Protein AF-A0A7J7JAH3-F1 (afdb_monomer_lite)

Organism: Bugula neritina (NCBI:txid10212)

Radius of gyration: 23.01 Å; chains: 1; bounding box: 59×44×60 Å

InterPro domains:
  IPR000519 P-type trefoil domain [cd00111] (57-84)
  IPR044913 P-type trefoil domain superfamily [G3DSA:4.10.110.10] (52-94)
  IPR044913 P-type trefoil domain superfamily [SSF57492] (55-94)

Sequence (157 aa):
MSVTIDTVYILGVTKPISRVTLGSAEVAFQQMENLLLVKNVNQVITDPSSLHWEVREEGLRVDCLIDHVIKTEEACRQRKCVWDKTAVDDGDKCSLTASTDTGYVITSEVVSGDITVLSLSWMGDKKSLFSKVEDIIENITLEIKEVDETTLRVTVR

Foldseek 3Di:
DWDWDFKDKDFQQQAAWQFKDKANHTFDWDDDHRIIMTGRRRDTPVDDIDMDIDGDDPDPFAQLPPVDPADDPVLLVQLVWDAGPPDPDSSRRTGHDPPPQWDWDFPDWDDDVQKIKTKIATRDDLSRRDPDSVPDDGIKIWIWGDPDPVDIDIDID

Secondary structure (DSSP, 8-state):
---EE--EEEE---SPEEEEEETTEE--EEEETTEEEE----EETTS---EEEEEPP---PEES-TT-SS--HHHHHHTTPEE-TT-SSGGGGEEE-TT-S-EEEEEEEEEETTEEEEEEEEES-TTSS-S-GGG--SEEEEEEEEEETTEEEEEE-

Structure (mmCIF, N/CA/C/O backbone):
data_AF-A0A7J7JAH3-F1
#
_entry.id   AF-A0A7J7JAH3-F1
#
loop_
_atom_site.group_PDB
_atom_site.id
_atom_site.type_symbol
_atom_site.label_atom_id
_atom_site.label_alt_id
_atom_site.label_comp_id
_atom_site.label_asym_id
_atom_site.label_entity_id
_atom_site.label_seq_id
_atom_site.pdbx_PDB_ins_code
_atom_site.Cartn_x
_atom_site.Cartn_y
_atom_site.Cartn_z
_atom_site.occupancy
_atom_site.B_iso_or_equiv
_atom_site.auth_seq_id
_atom_site.auth_comp_id
_atom_site.auth_asym_id
_atom_site.auth_atom_id
_atom_site.pdbx_PDB_model_num
ATOM 1 N N . MET A 1 1 ? 40.507 -16.598 -28.095 1.00 57.28 1 MET A N 1
ATOM 2 C CA . MET A 1 1 ? 39.082 -16.810 -28.412 1.00 57.28 1 MET A CA 1
ATOM 3 C C . MET A 1 1 ? 38.350 -16.784 -27.085 1.00 57.28 1 MET A C 1
ATOM 5 O O . MET A 1 1 ? 38.619 -17.645 -26.260 1.00 57.28 1 MET A O 1
ATOM 9 N N . SER A 1 2 ? 37.578 -15.736 -26.814 1.00 67.81 2 SER A N 1
ATOM 10 C CA . SER A 1 2 ? 36.765 -15.626 -25.600 1.00 67.81 2 SER A CA 1
ATOM 11 C C . SER A 1 2 ? 35.359 -16.129 -25.908 1.00 67.81 2 SER A C 1
ATOM 13 O O . SER A 1 2 ? 34.846 -15.910 -27.004 1.00 67.81 2 SER A O 1
ATOM 15 N N . VAL A 1 3 ? 34.757 -16.838 -24.957 1.00 72.38 3 VAL A N 1
ATOM 16 C CA . VAL A 1 3 ? 33.354 -17.252 -25.027 1.00 72.38 3 VAL A CA 1
ATOM 17 C C . VAL A 1 3 ? 32.570 -16.328 -24.107 1.00 72.38 3 VAL A C 1
ATOM 19 O O . VAL A 1 3 ? 32.974 -16.116 -22.961 1.00 72.38 3 VAL A O 1
ATOM 22 N N . THR A 1 4 ? 31.480 -15.767 -24.618 1.00 80.19 4 THR A N 1
ATOM 23 C CA . THR A 1 4 ? 30.572 -14.902 -23.867 1.00 80.19 4 THR A CA 1
ATOM 24 C C . THR A 1 4 ? 29.235 -15.597 -23.654 1.00 80.19 4 THR A C 1
ATOM 26 O O . THR A 1 4 ? 28.714 -16.270 -24.543 1.00 80.19 4 THR A O 1
ATOM 29 N N . ILE A 1 5 ? 28.683 -15.435 -22.457 1.00 78.56 5 ILE A N 1
ATOM 30 C CA . ILE A 1 5 ? 27.321 -15.834 -22.120 1.00 78.56 5 ILE A CA 1
ATOM 31 C C . ILE A 1 5 ? 26.440 -14.606 -22.312 1.00 78.56 5 ILE A C 1
ATOM 33 O O . ILE A 1 5 ? 26.615 -13.597 -21.631 1.00 78.56 5 ILE A O 1
ATOM 37 N N . ASP A 1 6 ? 25.497 -14.696 -23.244 1.00 83.69 6 ASP A N 1
ATOM 38 C CA . ASP A 1 6 ? 24.545 -13.619 -23.519 1.00 83.69 6 ASP A CA 1
ATOM 39 C C . ASP A 1 6 ? 23.205 -13.823 -22.796 1.00 83.69 6 ASP A C 1
ATOM 41 O O . ASP A 1 6 ? 22.650 -12.890 -22.217 1.00 83.69 6 ASP A O 1
ATOM 45 N N . THR A 1 7 ? 22.706 -15.061 -22.781 1.00 85.00 7 THR A N 1
ATOM 46 C CA . THR A 1 7 ? 21.409 -15.406 -22.193 1.00 85.00 7 THR A CA 1
ATOM 47 C C . THR A 1 7 ? 21.546 -16.571 -21.217 1.00 85.00 7 THR A C 1
ATOM 49 O O . THR A 1 7 ? 22.207 -17.567 -21.519 1.00 85.00 7 THR A O 1
ATOM 52 N N . VAL A 1 8 ? 20.883 -16.467 -20.063 1.00 87.56 8 VAL A N 1
ATOM 53 C CA . VAL A 1 8 ? 20.818 -17.512 -19.031 1.00 87.56 8 VAL A CA 1
ATOM 54 C C . VAL A 1 8 ? 19.361 -17.916 -18.804 1.00 87.56 8 VAL A C 1
ATOM 56 O O . VAL A 1 8 ? 18.494 -17.062 -18.623 1.00 87.56 8 VAL A O 1
ATOM 59 N N . TYR A 1 9 ? 19.104 -19.226 -18.799 1.00 89.81 9 TYR A N 1
ATOM 60 C CA . TYR A 1 9 ? 17.795 -19.818 -18.522 1.00 89.81 9 TYR A CA 1
ATOM 61 C C . TYR A 1 9 ? 17.840 -20.518 -17.165 1.00 89.81 9 TYR A C 1
ATOM 63 O O . TYR A 1 9 ? 18.651 -21.424 -16.967 1.00 89.81 9 TYR A O 1
ATOM 71 N N . ILE A 1 10 ? 16.968 -20.116 -16.243 1.00 88.88 10 ILE A N 1
ATOM 72 C CA . ILE A 1 10 ? 16.880 -20.689 -14.898 1.00 88.88 10 ILE A CA 1
ATOM 73 C C . ILE A 1 10 ? 15.513 -21.338 -14.734 1.00 88.88 10 ILE A C 1
ATOM 75 O O . ILE A 1 10 ? 14.481 -20.671 -14.791 1.00 88.88 10 ILE A O 1
ATOM 79 N N . LEU A 1 11 ? 15.514 -22.654 -14.541 1.00 90.00 11 LEU A N 1
ATOM 80 C CA . LEU A 1 11 ? 14.308 -23.460 -14.383 1.00 90.00 11 LEU A CA 1
ATOM 81 C C . LEU A 1 11 ? 13.950 -23.623 -12.902 1.00 90.00 11 LEU A C 1
ATOM 83 O O . LEU A 1 11 ? 14.831 -23.690 -12.047 1.00 90.00 11 LEU A O 1
ATOM 87 N N . GLY A 1 12 ? 12.655 -23.745 -12.612 1.00 83.25 12 GLY A N 1
ATOM 88 C CA . GLY A 1 12 ? 12.139 -23.993 -11.262 1.00 83.25 12 GLY A CA 1
ATOM 89 C C . GLY A 1 12 ? 11.948 -22.735 -10.412 1.00 83.25 12 GLY A C 1
ATOM 90 O O . GLY A 1 12 ? 11.742 -22.845 -9.205 1.00 83.25 12 GLY A O 1
ATOM 91 N N . VAL A 1 13 ? 11.993 -21.544 -11.016 1.00 85.50 13 VAL A N 1
ATOM 92 C CA . VAL A 1 13 ? 11.723 -20.279 -10.321 1.00 85.50 13 VAL A CA 1
ATOM 93 C C . VAL A 1 13 ? 10.212 -20.091 -10.215 1.00 85.50 13 VAL A C 1
ATOM 95 O O . VAL A 1 13 ? 9.575 -19.594 -11.137 1.00 85.50 13 VAL A O 1
ATOM 98 N N . THR A 1 14 ? 9.628 -20.543 -9.105 1.00 80.44 14 THR A N 1
ATOM 99 C CA . THR A 1 14 ? 8.167 -20.566 -8.907 1.00 80.44 14 THR A CA 1
ATOM 100 C C . THR A 1 14 ? 7.597 -19.303 -8.276 1.00 80.44 14 THR A C 1
ATOM 102 O O . THR A 1 14 ? 6.405 -19.048 -8.410 1.00 80.44 14 THR A O 1
ATOM 105 N N . LYS A 1 15 ? 8.421 -18.518 -7.577 1.00 82.06 15 LYS A N 1
ATOM 106 C CA . LYS A 1 15 ? 7.993 -17.257 -6.967 1.00 82.06 15 LYS A CA 1
ATOM 107 C C . LYS A 1 15 ? 8.223 -16.092 -7.933 1.00 82.06 15 LYS A C 1
ATOM 109 O O . LYS A 1 15 ? 9.210 -16.134 -8.675 1.00 82.06 15 LYS A O 1
ATOM 114 N N . PRO A 1 16 ? 7.363 -15.062 -7.934 1.00 79.88 16 PRO A N 1
ATOM 115 C CA . PRO A 1 16 ? 7.567 -13.892 -8.779 1.00 79.88 16 PRO A CA 1
ATOM 116 C C . PRO A 1 16 ? 8.894 -13.206 -8.428 1.00 79.88 16 PRO A C 1
ATOM 118 O O . PRO A 1 16 ? 9.234 -13.082 -7.256 1.00 79.88 16 PRO A O 1
ATOM 121 N N . ILE A 1 17 ? 9.658 -12.780 -9.431 1.00 83.44 17 ILE A N 1
ATOM 122 C CA . ILE A 1 17 ? 10.958 -12.115 -9.272 1.00 83.44 17 ILE A CA 1
ATOM 123 C C . ILE A 1 17 ? 10.793 -10.613 -9.494 1.00 83.44 17 ILE A C 1
ATOM 125 O O . ILE A 1 17 ? 10.215 -10.182 -10.493 1.00 83.44 17 ILE A O 1
ATOM 129 N N . SER A 1 18 ? 11.300 -9.809 -8.562 1.00 81.38 18 SER A N 1
ATOM 130 C CA . SER A 1 18 ? 11.281 -8.344 -8.655 1.00 81.38 18 SER A CA 1
ATOM 131 C C . SER A 1 18 ? 12.536 -7.791 -9.324 1.00 81.38 18 SER A C 1
ATOM 133 O O . SER A 1 18 ? 12.466 -6.762 -9.993 1.00 81.38 18 SER A O 1
ATOM 135 N N . ARG A 1 19 ? 13.681 -8.465 -9.159 1.00 83.50 19 ARG A N 1
ATOM 136 C CA . ARG A 1 19 ? 14.987 -7.951 -9.580 1.00 83.50 19 ARG A CA 1
ATOM 137 C C . ARG A 1 19 ? 15.981 -9.071 -9.860 1.00 83.50 19 ARG A C 1
ATOM 139 O O . ARG A 1 19 ? 15.970 -10.086 -9.167 1.00 83.50 19 ARG A O 1
ATOM 146 N N . VAL A 1 20 ? 16.876 -8.858 -10.826 1.00 86.06 20 VAL A N 1
ATOM 147 C CA . VAL A 1 20 ? 18.015 -9.743 -11.110 1.00 86.06 20 VAL A CA 1
ATOM 148 C C . VAL A 1 20 ? 19.286 -8.909 -11.256 1.00 86.06 20 VAL A C 1
ATOM 150 O O . VAL A 1 20 ? 19.297 -7.913 -11.980 1.00 86.06 20 VAL A O 1
ATOM 153 N N . THR A 1 21 ? 20.363 -9.316 -10.592 1.00 86.25 21 THR A N 1
ATOM 154 C CA . THR A 1 21 ? 21.672 -8.663 -10.657 1.00 86.25 21 THR A CA 1
ATOM 155 C C . THR A 1 21 ? 22.777 -9.645 -11.028 1.00 86.25 21 THR A C 1
ATOM 157 O O . THR A 1 21 ? 22.763 -10.811 -10.635 1.00 86.25 21 THR A O 1
ATOM 160 N N . LEU A 1 22 ? 23.753 -9.160 -11.790 1.00 84.25 22 LEU A N 1
ATOM 161 C CA . LEU A 1 22 ? 25.002 -9.843 -12.103 1.00 84.25 22 LEU A CA 1
ATOM 162 C C . LEU A 1 22 ? 26.145 -9.057 -11.455 1.00 84.25 22 LEU A C 1
ATOM 164 O O . LEU A 1 22 ? 26.441 -7.927 -11.852 1.00 84.25 22 LEU A O 1
ATOM 168 N N . GLY A 1 23 ? 26.755 -9.621 -10.412 1.00 81.25 23 GLY A N 1
ATOM 169 C CA . GLY A 1 23 ? 27.651 -8.858 -9.544 1.00 81.25 23 GLY A CA 1
ATOM 170 C C . GLY A 1 23 ? 26.905 -7.690 -8.888 1.00 81.25 23 GLY A C 1
ATOM 171 O O . GLY A 1 23 ? 26.014 -7.904 -8.070 1.00 81.25 23 GLY A O 1
ATOM 172 N N . SER A 1 24 ? 27.255 -6.454 -9.252 1.00 76.38 24 SER A N 1
ATOM 173 C CA . SER A 1 24 ? 26.597 -5.229 -8.768 1.00 76.38 24 SER A CA 1
ATOM 174 C C . SER A 1 24 ? 25.658 -4.567 -9.785 1.00 76.38 24 SER A C 1
ATOM 176 O O . SER A 1 24 ? 25.010 -3.575 -9.447 1.00 76.38 24 SER A O 1
ATOM 178 N N . ALA A 1 25 ? 25.573 -5.082 -11.016 1.00 80.75 25 ALA A N 1
ATOM 179 C CA . ALA A 1 25 ? 24.770 -4.492 -12.083 1.00 80.75 25 ALA A CA 1
ATOM 180 C C . ALA A 1 25 ? 23.405 -5.176 -12.201 1.00 80.75 25 ALA A C 1
ATOM 182 O O . ALA A 1 25 ? 23.305 -6.398 -12.142 1.00 80.75 25 ALA A O 1
ATOM 183 N N . GLU A 1 26 ? 22.351 -4.389 -12.399 1.00 79.94 26 GLU A N 1
ATOM 184 C CA . GLU A 1 26 ? 21.016 -4.912 -12.685 1.00 79.94 26 GLU A CA 1
ATOM 185 C C . GLU A 1 26 ? 20.897 -5.313 -14.156 1.00 79.94 26 GLU A C 1
ATOM 187 O O . GLU A 1 26 ? 21.366 -4.595 -15.042 1.00 79.94 26 GLU A O 1
ATOM 192 N N . VAL A 1 27 ? 20.282 -6.467 -14.412 1.00 84.81 27 VAL A N 1
ATOM 193 C CA . VAL A 1 27 ? 20.181 -7.059 -15.750 1.00 84.81 27 VAL A CA 1
ATOM 194 C C . VAL A 1 27 ? 18.729 -7.302 -16.140 1.00 84.81 27 VAL A C 1
ATOM 196 O O . VAL A 1 27 ? 17.867 -7.577 -15.305 1.00 84.81 27 VAL A O 1
ATOM 199 N N . ALA A 1 28 ? 18.453 -7.202 -17.439 1.00 85.00 28 ALA A N 1
ATOM 200 C CA . ALA A 1 28 ? 17.113 -7.406 -17.965 1.00 85.00 28 ALA A CA 1
ATOM 201 C C . ALA A 1 28 ? 16.702 -8.880 -17.852 1.00 85.00 28 ALA A C 1
ATOM 203 O O . ALA A 1 28 ? 17.442 -9.781 -18.259 1.00 85.00 28 ALA A O 1
ATOM 204 N N . PHE A 1 29 ? 15.488 -9.121 -17.362 1.00 87.25 29 PHE A N 1
ATOM 205 C CA . PHE A 1 29 ? 14.938 -10.463 -17.231 1.00 87.25 29 PHE A CA 1
ATOM 206 C C . PHE A 1 29 ? 13.472 -10.537 -17.664 1.00 87.25 29 PHE A C 1
ATOM 208 O O . PHE A 1 29 ? 12.764 -9.534 -17.732 1.00 87.25 29 PHE A O 1
ATOM 215 N N . GLN A 1 30 ? 13.026 -11.751 -17.962 1.00 86.56 30 GLN A N 1
ATOM 216 C CA . GLN A 1 30 ? 11.648 -12.100 -18.268 1.00 86.56 30 GLN A CA 1
ATOM 217 C C . GLN A 1 30 ? 11.306 -13.388 -17.519 1.00 86.56 30 GLN A C 1
ATOM 219 O O . GLN A 1 30 ? 12.018 -14.381 -17.650 1.00 86.56 30 GLN A O 1
ATOM 224 N N . GLN A 1 31 ? 10.221 -13.384 -16.748 1.00 83.12 31 GLN A N 1
ATOM 225 C CA . GLN A 1 31 ? 9.720 -14.581 -16.078 1.00 83.12 31 GLN A CA 1
ATOM 226 C C . GLN A 1 31 ? 8.493 -15.122 -16.817 1.00 83.12 31 GLN A C 1
ATOM 228 O O . GLN A 1 31 ? 7.601 -14.361 -17.188 1.00 83.12 31 GLN A O 1
ATOM 233 N N . MET A 1 32 ? 8.467 -16.431 -17.051 1.00 84.25 32 MET A N 1
ATOM 234 C CA . MET A 1 32 ? 7.372 -17.156 -17.695 1.00 84.25 32 MET A CA 1
ATOM 235 C C . MET A 1 32 ? 7.106 -18.420 -16.881 1.00 84.25 32 MET A C 1
ATOM 237 O O . MET A 1 32 ? 7.911 -19.345 -16.919 1.00 84.25 32 MET A O 1
ATOM 241 N N . GLU A 1 33 ? 6.004 -18.450 -16.130 1.00 83.06 33 GLU A N 1
ATOM 242 C CA . GLU A 1 33 ? 5.665 -19.553 -15.218 1.00 83.06 33 GLU A CA 1
ATOM 243 C C . GLU A 1 33 ? 6.835 -19.914 -14.278 1.00 83.06 33 GLU A C 1
ATOM 245 O O . GLU A 1 33 ? 7.154 -19.154 -13.365 1.00 83.06 33 GLU A O 1
ATOM 250 N N . ASN A 1 34 ? 7.492 -21.052 -14.517 1.00 86.62 34 ASN A N 1
ATOM 251 C CA . ASN A 1 34 ? 8.613 -21.586 -13.744 1.00 86.62 34 ASN A CA 1
ATOM 252 C C . ASN A 1 34 ? 9.996 -21.305 -14.369 1.00 86.62 34 ASN A C 1
ATOM 254 O O . ASN A 1 34 ? 10.995 -21.881 -13.923 1.00 86.62 34 ASN A O 1
ATOM 258 N N . LEU A 1 35 ? 10.065 -20.469 -15.406 1.00 86.50 35 LEU A N 1
ATOM 259 C CA . LEU A 1 35 ? 11.282 -20.113 -16.130 1.00 86.50 35 LEU A CA 1
ATOM 260 C C . LEU A 1 35 ? 11.626 -18.635 -15.910 1.00 86.50 35 LEU A C 1
ATOM 262 O O . LEU A 1 35 ? 10.837 -17.751 -16.238 1.00 86.50 35 LEU A O 1
ATOM 266 N N . LEU A 1 36 ? 12.842 -18.366 -15.432 1.00 88.19 36 LEU A N 1
ATOM 267 C CA . LEU A 1 36 ? 13.442 -17.034 -15.423 1.00 88.19 36 LEU A CA 1
ATOM 268 C C . LEU A 1 36 ? 14.491 -16.947 -16.533 1.00 88.19 36 LEU A C 1
ATOM 270 O O . LEU A 1 36 ? 15.454 -17.714 -16.568 1.00 88.19 36 LEU A O 1
ATOM 274 N N . LEU A 1 37 ? 14.296 -16.002 -17.442 1.00 89.94 37 LEU A N 1
ATOM 275 C CA . LEU A 1 37 ? 15.148 -15.772 -18.596 1.00 89.94 37 LEU A CA 1
ATOM 276 C C . LEU A 1 37 ? 15.866 -14.436 -18.424 1.00 89.94 37 LEU A C 1
ATOM 278 O O . LEU A 1 37 ? 15.225 -13.390 -18.398 1.00 89.94 37 LEU A O 1
ATOM 282 N N . VAL A 1 38 ? 17.192 -14.464 -18.332 1.00 87.88 38 VAL A N 1
ATOM 283 C CA . VAL A 1 38 ? 18.037 -13.273 -18.157 1.00 87.88 38 VAL A CA 1
ATOM 284 C C . VAL A 1 38 ? 18.773 -13.003 -19.465 1.00 87.88 38 VAL A C 1
ATOM 286 O O . VAL A 1 38 ? 19.490 -13.880 -19.948 1.00 87.88 38 VAL A O 1
ATOM 289 N N . LYS A 1 39 ? 18.571 -11.820 -20.058 1.00 83.31 39 LYS A N 1
ATOM 290 C CA . LYS A 1 39 ? 19.149 -11.423 -21.358 1.00 83.31 39 LYS A CA 1
ATOM 291 C C . LYS A 1 39 ? 20.270 -10.404 -21.177 1.00 83.31 39 LYS A C 1
ATOM 293 O O . LYS A 1 39 ? 20.306 -9.693 -20.175 1.00 83.31 39 LYS A O 1
ATOM 298 N N . ASN A 1 40 ? 21.105 -10.260 -22.206 1.00 76.81 40 ASN A N 1
ATOM 299 C CA . ASN A 1 40 ? 22.161 -9.249 -22.301 1.00 76.81 40 ASN A CA 1
ATOM 300 C C . ASN A 1 40 ? 23.199 -9.335 -21.170 1.00 76.81 40 ASN A C 1
ATOM 302 O O . ASN A 1 40 ? 23.756 -8.317 -20.757 1.00 76.81 40 ASN A O 1
ATOM 306 N N . VAL A 1 41 ? 23.463 -10.546 -20.678 1.00 78.31 41 VAL A N 1
ATOM 307 C CA . VAL A 1 41 ? 24.422 -10.822 -19.598 1.00 78.31 41 VAL A CA 1
ATOM 308 C C . VAL A 1 41 ? 25.842 -10.425 -20.021 1.00 78.31 41 VAL A C 1
ATOM 310 O O . VAL A 1 41 ? 26.595 -9.910 -19.203 1.00 78.31 41 VAL A O 1
ATOM 313 N N . ASN A 1 42 ? 26.186 -10.610 -21.306 1.00 75.69 42 ASN A N 1
ATOM 314 C CA . ASN A 1 42 ? 27.466 -10.236 -21.929 1.00 75.69 42 ASN A CA 1
ATOM 315 C C . ASN A 1 42 ? 28.717 -10.609 -21.102 1.00 75.69 42 ASN A C 1
ATOM 317 O O . ASN A 1 42 ? 29.738 -9.923 -21.158 1.00 75.69 42 ASN A O 1
ATOM 321 N N . GLN A 1 43 ? 28.654 -11.710 -20.349 1.00 73.50 43 GLN A N 1
ATOM 322 C CA . GLN A 1 43 ? 29.693 -12.102 -19.396 1.00 73.50 43 GLN A CA 1
ATOM 323 C C . GLN A 1 43 ? 30.713 -13.024 -20.062 1.00 73.50 43 GLN A C 1
ATOM 325 O O . GLN A 1 43 ? 30.343 -14.019 -20.688 1.00 73.50 43 GLN A O 1
ATOM 330 N N . VAL A 1 44 ? 32.005 -12.739 -19.902 1.00 72.56 44 VAL A N 1
ATOM 331 C CA . VAL A 1 44 ? 33.075 -13.635 -20.360 1.00 72.56 44 VAL A CA 1
ATOM 332 C C . VAL A 1 44 ? 33.211 -14.800 -19.375 1.00 72.56 44 VAL A C 1
ATOM 334 O O . VAL A 1 44 ? 33.310 -14.582 -18.171 1.00 72.56 44 VAL A O 1
ATOM 337 N N . ILE A 1 45 ? 33.248 -16.041 -19.876 1.00 62.00 45 ILE A N 1
ATOM 338 C CA . ILE A 1 45 ? 33.248 -17.269 -19.045 1.00 62.00 45 ILE A CA 1
ATOM 339 C C . ILE A 1 45 ? 34.420 -17.338 -18.047 1.00 62.00 45 ILE A C 1
ATOM 341 O O . ILE A 1 45 ? 34.329 -18.019 -17.030 1.00 62.00 45 ILE A O 1
ATOM 345 N N . THR A 1 46 ? 35.525 -16.647 -18.321 1.00 64.38 46 THR A N 1
ATOM 346 C CA . THR A 1 46 ? 36.712 -16.646 -17.454 1.00 64.38 46 THR A CA 1
ATOM 347 C C . THR A 1 46 ? 36.534 -15.856 -16.161 1.00 64.38 46 THR A C 1
ATOM 349 O O . THR A 1 46 ? 37.323 -16.050 -15.239 1.00 64.38 46 THR A O 1
ATOM 352 N N . ASP A 1 47 ? 35.511 -15.003 -16.079 1.00 68.75 47 ASP A N 1
ATOM 353 C CA . ASP A 1 47 ? 35.315 -14.097 -14.953 1.00 68.75 47 ASP A CA 1
ATOM 354 C C . ASP A 1 47 ? 34.210 -14.641 -14.037 1.00 68.75 47 ASP A C 1
ATOM 356 O O . ASP A 1 47 ? 33.040 -14.668 -14.442 1.00 68.75 47 ASP A O 1
ATOM 360 N N . PRO A 1 48 ? 34.536 -15.072 -12.802 1.00 68.94 48 PRO A N 1
ATOM 361 C CA . PRO A 1 48 ? 33.532 -15.564 -11.872 1.00 68.94 48 PRO A CA 1
ATOM 362 C C . PRO A 1 48 ? 32.573 -14.425 -11.520 1.00 68.94 48 PRO A C 1
ATOM 364 O O . PRO A 1 48 ? 32.966 -13.432 -10.913 1.00 68.94 48 PRO A O 1
ATOM 367 N N . SER A 1 49 ? 31.309 -14.575 -11.907 1.00 73.12 49 SER A N 1
ATOM 368 C CA . SER A 1 49 ? 30.239 -13.639 -11.570 1.00 73.12 49 SER A CA 1
ATOM 369 C C . SER A 1 49 ? 29.067 -14.381 -10.962 1.00 73.12 49 SER A C 1
ATOM 371 O O . SER A 1 49 ? 28.659 -15.435 -11.451 1.00 73.12 49 SER A O 1
ATOM 373 N N . SER A 1 50 ? 28.524 -13.813 -9.891 1.00 82.75 50 SER A N 1
ATOM 374 C CA . SER A 1 50 ? 27.339 -14.335 -9.223 1.00 82.75 50 SER A CA 1
ATOM 375 C C . SER A 1 50 ? 26.100 -13.660 -9.787 1.00 82.75 50 SER A C 1
ATOM 377 O O . SER A 1 50 ? 26.038 -12.431 -9.868 1.00 82.75 50 SER A O 1
ATOM 379 N N . LEU A 1 51 ? 25.118 -14.474 -10.161 1.00 85.12 51 LEU A N 1
ATOM 380 C CA . LEU A 1 51 ? 23.784 -14.014 -10.509 1.00 85.12 51 LEU A CA 1
ATOM 381 C C . LEU A 1 51 ? 22.906 -14.102 -9.258 1.00 85.12 51 LEU A C 1
ATOM 383 O O . LEU A 1 51 ? 22.765 -15.178 -8.676 1.00 85.12 51 LEU A O 1
ATOM 387 N N . HIS A 1 52 ? 22.323 -12.982 -8.854 1.00 86.00 52 HIS A N 1
ATOM 388 C CA . HIS A 1 52 ? 21.395 -12.902 -7.734 1.00 86.00 52 HIS A CA 1
ATOM 389 C C . HIS A 1 52 ? 20.022 -12.471 -8.235 1.00 86.00 52 HIS A C 1
ATOM 391 O O . HIS A 1 52 ? 19.911 -11.696 -9.182 1.00 86.00 52 HIS A O 1
ATOM 397 N N . TRP A 1 53 ? 18.966 -12.972 -7.602 1.00 87.00 53 TRP A N 1
ATOM 398 C CA . TRP A 1 53 ? 17.608 -12.518 -7.864 1.00 87.00 53 TRP A CA 1
ATOM 399 C C . TRP A 1 53 ? 16.848 -12.328 -6.562 1.00 87.00 53 TRP A C 1
ATOM 401 O O . TRP A 1 53 ? 17.024 -13.076 -5.598 1.00 87.00 53 TRP A O 1
ATOM 411 N N . GLU A 1 54 ? 15.996 -11.314 -6.555 1.00 80.81 54 GLU A N 1
ATOM 412 C CA . GLU A 1 54 ? 15.132 -10.980 -5.434 1.00 80.81 54 GLU A CA 1
ATOM 413 C C . GLU A 1 54 ? 13.726 -11.489 -5.736 1.00 80.81 54 GLU A C 1
ATOM 415 O O . GLU A 1 54 ? 13.152 -11.234 -6.798 1.00 80.81 54 GLU A O 1
ATOM 420 N N . VAL A 1 55 ? 13.178 -12.253 -4.796 1.00 80.00 55 VAL A N 1
ATOM 421 C CA . VAL A 1 55 ? 11.792 -12.700 -4.865 1.00 80.00 55 VAL A CA 1
ATOM 422 C C . VAL A 1 55 ? 10.898 -11.521 -4.502 1.00 80.00 55 VAL A C 1
ATOM 424 O O . VAL A 1 55 ? 11.083 -10.895 -3.460 1.00 80.00 55 VAL A O 1
ATOM 427 N N . ARG A 1 56 ? 9.906 -11.244 -5.343 1.00 69.25 56 ARG A N 1
ATOM 428 C CA . ARG A 1 56 ? 8.826 -10.316 -5.038 1.00 69.25 56 ARG A CA 1
ATOM 429 C C . ARG A 1 56 ? 8.041 -10.883 -3.853 1.00 69.25 56 ARG A C 1
ATOM 431 O O . ARG A 1 56 ? 7.479 -11.973 -3.943 1.00 69.25 56 ARG A O 1
ATOM 438 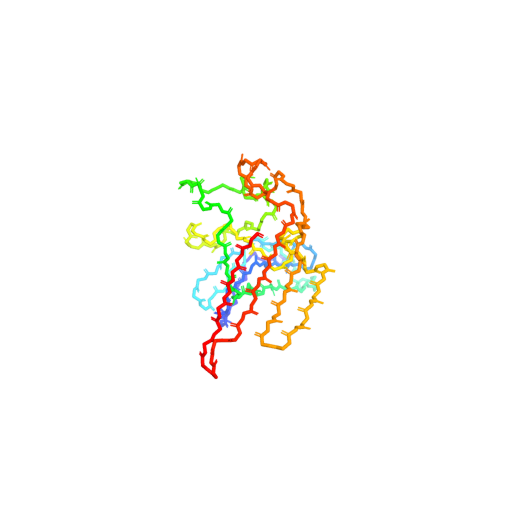N N . GLU A 1 57 ? 7.997 -10.143 -2.750 1.00 65.06 57 GLU A N 1
ATOM 439 C CA . GLU A 1 57 ? 7.122 -10.494 -1.635 1.00 65.06 57 GLU A CA 1
ATOM 440 C C . GLU A 1 57 ? 5.658 -10.411 -2.084 1.00 65.06 57 GLU A C 1
ATOM 442 O O . GLU A 1 57 ? 5.177 -9.359 -2.515 1.00 65.06 57 GLU A O 1
ATOM 447 N N . GLU A 1 58 ? 4.947 -11.533 -1.981 1.00 58.72 58 GLU A N 1
ATOM 448 C CA . GLU A 1 58 ? 3.489 -11.596 -2.099 1.00 58.72 58 GLU A CA 1
ATOM 449 C C . GLU A 1 58 ? 2.860 -11.086 -0.793 1.00 58.72 58 GLU A C 1
ATOM 451 O O . GLU A 1 58 ? 2.273 -11.831 -0.013 1.00 58.72 58 GLU A O 1
ATOM 456 N N . GLY A 1 59 ? 3.064 -9.801 -0.507 1.00 57.31 59 GLY A N 1
ATOM 457 C CA . GLY A 1 59 ? 2.312 -9.079 0.513 1.00 57.31 59 GLY A CA 1
ATOM 458 C C . GLY A 1 59 ? 0.995 -8.549 -0.055 1.00 57.31 59 GLY A C 1
ATOM 459 O O . GLY A 1 59 ? 0.866 -8.356 -1.264 1.00 57.31 59 GLY A O 1
ATOM 460 N N . LEU A 1 60 ? 0.025 -8.271 0.821 1.00 60.47 60 LEU A N 1
ATOM 461 C CA . LEU A 1 60 ? -1.188 -7.534 0.459 1.00 60.47 60 LEU A CA 1
ATOM 462 C C . LEU A 1 60 ? -0.780 -6.157 -0.084 1.00 60.47 60 LEU A C 1
ATOM 464 O O . LEU A 1 60 ? -0.327 -5.291 0.665 1.00 60.47 60 LEU A O 1
ATOM 468 N N . ARG A 1 61 ? -0.906 -5.972 -1.398 1.00 69.94 61 ARG A N 1
ATOM 469 C CA . ARG A 1 61 ? -0.664 -4.691 -2.058 1.00 69.94 61 ARG A CA 1
ATOM 470 C C . ARG A 1 61 ? -1.937 -3.871 -2.001 1.00 69.94 61 ARG A C 1
ATOM 472 O O . ARG A 1 61 ? -2.983 -4.305 -2.470 1.00 69.94 61 ARG A O 1
ATOM 479 N N . VAL A 1 62 ? -1.843 -2.686 -1.412 1.00 76.25 62 VAL A N 1
ATOM 480 C CA . VAL A 1 62 ? -2.941 -1.720 -1.422 1.00 76.25 62 VAL A CA 1
ATOM 481 C C . VAL A 1 62 ? -2.676 -0.734 -2.545 1.00 76.25 62 VAL A C 1
ATOM 483 O O . VAL A 1 62 ? -1.608 -0.124 -2.592 1.00 76.25 62 VAL A O 1
ATOM 486 N N . ASP A 1 63 ? -3.637 -0.596 -3.452 1.00 82.19 63 ASP A N 1
ATOM 487 C CA . ASP A 1 63 ? -3.561 0.336 -4.571 1.00 82.19 63 ASP A CA 1
ATOM 488 C C . ASP A 1 63 ? -3.335 1.775 -4.077 1.00 82.19 63 ASP A C 1
ATOM 490 O O . ASP A 1 63 ? -4.101 2.301 -3.270 1.00 82.19 63 ASP A O 1
ATOM 494 N N . CYS A 1 64 ? -2.273 2.416 -4.564 1.00 82.12 64 CYS A N 1
ATOM 495 C CA . CYS A 1 64 ? -1.921 3.788 -4.201 1.00 82.12 64 CYS A CA 1
ATOM 496 C C . CYS A 1 64 ? -2.526 4.848 -5.144 1.00 82.12 64 CYS A C 1
ATOM 498 O O . CYS A 1 64 ? -2.574 6.035 -4.809 1.00 82.12 64 CYS A O 1
ATOM 500 N N . LEU A 1 65 ? -3.021 4.452 -6.320 1.00 83.69 65 LEU A N 1
ATOM 501 C CA . LEU A 1 65 ? -3.602 5.345 -7.330 1.00 83.69 65 LEU A CA 1
ATOM 502 C C . LEU A 1 65 ? -5.072 5.000 -7.604 1.00 83.69 65 LEU A C 1
ATOM 504 O O . LEU A 1 65 ? -5.499 4.944 -8.755 1.00 83.69 65 LEU A O 1
ATOM 508 N N . ILE A 1 66 ? -5.856 4.814 -6.539 1.00 79.88 66 ILE A N 1
ATOM 509 C CA . ILE A 1 66 ? -7.288 4.461 -6.613 1.00 79.88 66 ILE A CA 1
ATOM 510 C C . ILE A 1 66 ? -8.154 5.478 -7.374 1.00 79.88 66 ILE A C 1
ATOM 512 O O . ILE A 1 66 ? -9.235 5.149 -7.851 1.00 79.88 66 ILE A O 1
ATOM 516 N N . ASP A 1 67 ? -7.703 6.727 -7.466 1.00 77.31 67 ASP A N 1
ATOM 517 C CA . ASP A 1 67 ? -8.402 7.842 -8.108 1.00 77.31 67 ASP A CA 1
ATOM 518 C C . ASP A 1 67 ? -7.958 8.081 -9.560 1.00 77.31 67 ASP A C 1
ATOM 520 O O . ASP A 1 67 ? -8.498 8.962 -10.230 1.00 77.31 67 ASP A O 1
ATOM 524 N N . HIS A 1 68 ? -6.988 7.314 -10.063 1.00 72.56 68 HIS A N 1
ATOM 525 C CA . HIS A 1 68 ? -6.504 7.436 -11.433 1.00 72.56 68 HIS A CA 1
ATOM 526 C C . HIS A 1 68 ? -7.061 6.313 -12.306 1.00 72.56 68 HIS A C 1
ATOM 528 O O . HIS A 1 68 ? -6.895 5.134 -12.016 1.00 72.56 68 HIS A O 1
ATOM 534 N N . VAL A 1 69 ? -7.660 6.688 -13.440 1.00 72.81 69 VAL A N 1
ATOM 535 C CA . VAL A 1 69 ? -8.121 5.725 -14.458 1.00 72.81 69 VAL A CA 1
ATOM 536 C C . VAL A 1 69 ? -6.940 5.075 -15.187 1.00 72.81 69 VAL A C 1
ATOM 538 O O . VAL A 1 69 ? -7.038 3.938 -15.631 1.00 72.81 69 VAL A O 1
ATOM 541 N N . ILE A 1 70 ? -5.825 5.801 -15.316 1.00 77.19 70 ILE A N 1
ATOM 542 C CA . ILE A 1 70 ? -4.584 5.315 -15.924 1.00 77.19 70 ILE A CA 1
ATOM 543 C C . ILE A 1 70 ? -3.458 5.548 -14.931 1.00 77.19 70 ILE A C 1
ATOM 545 O O . ILE A 1 70 ? -3.183 6.692 -14.552 1.00 77.19 70 ILE A O 1
ATOM 549 N N . LYS A 1 71 ? -2.781 4.472 -14.540 1.00 82.50 71 LYS A N 1
ATOM 550 C CA . LYS A 1 71 ? -1.646 4.556 -13.626 1.00 82.50 71 LYS A CA 1
ATOM 551 C C . LYS A 1 71 ? -0.349 4.731 -14.397 1.00 82.50 71 LYS A C 1
ATOM 553 O O . LYS A 1 71 ? -0.094 4.049 -15.386 1.00 82.50 71 LYS A O 1
ATOM 558 N N . THR A 1 72 ? 0.480 5.654 -13.927 1.00 87.00 72 THR A N 1
ATOM 559 C CA . THR A 1 72 ? 1.789 5.957 -14.515 1.00 87.00 72 THR A CA 1
ATOM 560 C C . THR A 1 72 ? 2.873 5.814 -13.458 1.00 87.00 72 THR A C 1
ATOM 562 O O . THR A 1 72 ? 2.617 6.012 -12.265 1.00 87.00 72 THR A O 1
ATOM 565 N N . GLU A 1 73 ? 4.089 5.482 -13.893 1.00 87.62 73 GLU A N 1
ATOM 566 C CA . GLU A 1 73 ? 5.245 5.373 -13.000 1.00 87.62 73 GLU A CA 1
ATOM 567 C C . GLU A 1 73 ? 5.524 6.715 -12.311 1.00 87.62 73 GLU A C 1
ATOM 569 O O . GLU A 1 73 ? 5.807 6.760 -11.113 1.00 87.62 73 GLU A O 1
ATOM 574 N N . GLU A 1 74 ? 5.367 7.819 -13.038 1.00 85.94 74 GLU A N 1
ATOM 575 C CA . GLU A 1 74 ? 5.564 9.173 -12.536 1.00 85.94 74 GLU A CA 1
ATOM 576 C C . GLU A 1 74 ? 4.542 9.532 -11.455 1.00 85.94 74 GLU A C 1
ATOM 578 O O . GLU A 1 74 ? 4.939 9.977 -10.378 1.00 85.94 74 GLU A O 1
ATOM 583 N N . ALA A 1 75 ? 3.245 9.301 -11.696 1.00 84.25 75 ALA A N 1
ATOM 584 C CA . ALA A 1 75 ? 2.205 9.567 -10.698 1.00 84.25 75 ALA A CA 1
ATOM 585 C C . ALA A 1 75 ? 2.386 8.692 -9.448 1.00 84.25 75 ALA A C 1
ATOM 587 O O . ALA A 1 75 ? 2.203 9.160 -8.324 1.00 84.25 75 ALA A O 1
ATOM 588 N N . CYS A 1 76 ? 2.817 7.441 -9.628 1.00 84.31 76 CYS A N 1
ATOM 589 C CA . CYS A 1 76 ? 3.085 6.535 -8.517 1.00 84.31 76 CYS A CA 1
ATOM 590 C C . CYS A 1 76 ? 4.239 7.028 -7.635 1.00 84.31 76 CYS A C 1
ATOM 592 O O . CYS A 1 76 ? 4.123 7.103 -6.410 1.00 84.31 76 CYS A O 1
ATOM 594 N N . ARG A 1 77 ? 5.347 7.434 -8.266 1.00 83.44 77 ARG A N 1
ATOM 595 C CA . ARG A 1 77 ? 6.527 7.960 -7.568 1.00 83.44 77 ARG A CA 1
ATOM 596 C C . ARG A 1 77 ? 6.270 9.321 -6.930 1.00 83.44 77 ARG A C 1
ATOM 598 O O . ARG A 1 77 ? 6.801 9.579 -5.853 1.00 83.44 77 ARG A O 1
ATOM 605 N N . GLN A 1 78 ? 5.441 10.174 -7.539 1.00 82.19 78 GLN A N 1
ATOM 606 C CA . GLN A 1 78 ? 4.984 11.421 -6.911 1.00 82.19 78 GLN A CA 1
ATOM 607 C C . GLN A 1 78 ? 4.264 11.152 -5.592 1.00 82.19 78 GLN A C 1
ATOM 609 O O . GLN A 1 78 ? 4.413 11.935 -4.654 1.00 82.19 78 GLN A O 1
ATOM 614 N N . ARG A 1 79 ? 3.555 10.018 -5.498 1.00 79.12 79 ARG A N 1
ATOM 615 C CA . ARG A 1 79 ? 2.922 9.581 -4.256 1.00 79.12 79 ARG A CA 1
ATOM 616 C C . ARG A 1 79 ? 3.831 8.835 -3.276 1.00 79.12 79 ARG A C 1
ATOM 618 O O . ARG A 1 79 ? 3.378 8.357 -2.241 1.00 79.12 79 ARG A O 1
ATOM 625 N N . LYS A 1 80 ? 5.127 8.731 -3.588 1.00 78.56 80 LYS A N 1
ATOM 626 C CA . LYS A 1 80 ? 6.117 7.937 -2.837 1.00 78.56 80 LYS A CA 1
ATOM 627 C C . LYS A 1 80 ? 5.715 6.463 -2.683 1.00 78.56 80 LYS A C 1
ATOM 629 O O . LYS A 1 80 ? 6.123 5.799 -1.735 1.00 78.56 80 LYS A O 1
ATOM 634 N N . CYS A 1 81 ? 4.941 5.953 -3.635 1.00 82.00 81 CYS A N 1
ATOM 635 C CA . CYS A 1 81 ? 4.550 4.554 -3.706 1.00 82.00 81 CYS A CA 1
ATOM 636 C C . CYS A 1 81 ? 5.512 3.756 -4.585 1.00 82.00 81 CYS A C 1
ATOM 638 O O . CYS A 1 81 ? 6.341 4.318 -5.310 1.00 82.00 81 CYS A O 1
ATOM 640 N N . VAL A 1 82 ? 5.408 2.429 -4.517 1.00 82.06 82 VAL A N 1
ATOM 641 C CA . VAL A 1 82 ? 6.279 1.536 -5.281 1.00 82.06 82 VAL A CA 1
ATOM 642 C C . VAL A 1 82 ? 5.629 1.198 -6.612 1.00 82.06 82 VAL A C 1
ATOM 644 O O . VAL A 1 82 ? 4.517 0.673 -6.656 1.00 82.06 82 VAL A O 1
ATOM 647 N N . TRP A 1 83 ? 6.352 1.507 -7.690 1.00 85.19 83 TRP A N 1
ATOM 648 C CA . TRP A 1 83 ? 5.967 1.127 -9.040 1.00 85.19 83 TRP A CA 1
ATOM 649 C C . TRP A 1 83 ? 6.538 -0.240 -9.404 1.00 85.19 83 TRP A C 1
ATOM 651 O O . TRP A 1 83 ? 7.753 -0.442 -9.355 1.00 85.19 83 TRP A O 1
ATOM 661 N N . ASP A 1 84 ? 5.675 -1.152 -9.832 1.00 82.56 84 ASP A N 1
ATOM 662 C CA . ASP A 1 84 ? 6.048 -2.496 -10.233 1.00 82.56 84 ASP A CA 1
ATOM 663 C C . ASP A 1 84 ? 5.797 -2.732 -11.726 1.00 82.56 84 ASP A C 1
ATOM 665 O O . ASP A 1 84 ? 4.671 -2.932 -12.184 1.00 82.56 84 ASP A O 1
ATOM 669 N N . LYS A 1 85 ? 6.886 -2.741 -12.499 1.00 78.38 85 LYS A N 1
ATOM 670 C CA . LYS A 1 85 ? 6.852 -2.921 -13.959 1.00 78.38 85 LYS A CA 1
ATOM 671 C C . LYS A 1 85 ? 6.439 -4.323 -14.385 1.00 78.38 85 LYS A C 1
ATOM 673 O O . LYS A 1 85 ? 6.051 -4.502 -15.536 1.00 78.38 85 LYS A O 1
ATOM 678 N N . THR A 1 86 ? 6.545 -5.305 -13.494 1.00 71.00 86 THR A N 1
ATOM 679 C CA . THR A 1 86 ? 6.220 -6.700 -13.800 1.00 71.00 86 THR A CA 1
ATOM 680 C C . THR A 1 86 ? 4.819 -7.073 -13.311 1.00 71.00 86 THR A C 1
ATOM 682 O O . THR A 1 86 ? 4.441 -8.241 -13.363 1.00 71.00 86 THR A O 1
ATOM 685 N N . ALA A 1 87 ? 4.037 -6.126 -12.774 1.00 72.00 87 ALA A N 1
ATOM 686 C CA . ALA A 1 87 ? 2.649 -6.375 -12.388 1.00 72.00 87 ALA A CA 1
ATOM 687 C C . ALA A 1 87 ? 1.760 -6.520 -13.634 1.00 72.00 87 ALA A C 1
ATOM 689 O O . ALA A 1 87 ? 1.804 -5.695 -14.550 1.00 72.00 87 ALA A O 1
ATOM 690 N N . VAL A 1 88 ? 0.980 -7.604 -13.661 1.00 68.56 88 VAL A N 1
ATOM 691 C CA . VAL A 1 88 ? 0.068 -7.933 -14.767 1.00 68.56 88 VAL A CA 1
ATOM 692 C C . VAL A 1 88 ? -1.199 -7.088 -14.669 1.00 68.56 88 VAL A C 1
ATOM 694 O O . VAL A 1 88 ? -1.644 -6.531 -15.672 1.00 68.56 88 VAL A O 1
ATOM 697 N N . ASP A 1 89 ? -1.718 -6.930 -13.453 1.00 70.62 89 ASP A N 1
ATOM 698 C CA . ASP A 1 89 ? -2.882 -6.102 -13.176 1.00 70.62 89 ASP A CA 1
ATOM 699 C C . ASP A 1 89 ? -2.479 -4.646 -12.960 1.00 70.62 89 ASP A C 1
ATOM 701 O O . ASP A 1 89 ? -1.545 -4.332 -12.219 1.00 70.62 89 ASP A O 1
ATOM 705 N N . ASP A 1 90 ? -3.219 -3.729 -13.588 1.00 66.69 90 ASP A N 1
ATOM 706 C CA . ASP A 1 90 ? -2.987 -2.290 -13.429 1.00 66.69 90 ASP A CA 1
ATOM 707 C C . ASP A 1 90 ? -3.191 -1.861 -11.962 1.00 66.69 90 ASP A C 1
ATOM 709 O O . ASP A 1 90 ? -2.480 -0.997 -11.457 1.00 66.69 90 ASP A O 1
ATOM 713 N N . GLY A 1 91 ? -4.079 -2.555 -11.234 1.00 65.19 91 GLY A N 1
ATOM 714 C CA . GLY A 1 91 ? -4.249 -2.491 -9.776 1.00 65.19 91 GLY A CA 1
ATOM 715 C C . GLY A 1 91 ? -2.928 -2.532 -8.999 1.00 65.19 91 GLY A C 1
ATOM 716 O O . GLY A 1 91 ? -2.680 -1.683 -8.145 1.00 65.19 91 GLY A O 1
ATOM 717 N N . ASP A 1 92 ? -2.040 -3.435 -9.405 1.00 70.25 92 ASP A N 1
ATOM 718 C CA . ASP A 1 92 ? -0.850 -3.831 -8.651 1.00 70.25 92 ASP A CA 1
ATOM 719 C C . ASP A 1 92 ? 0.436 -3.151 -9.122 1.00 70.25 92 ASP A C 1
ATOM 721 O O . ASP A 1 92 ? 1.500 -3.349 -8.524 1.00 70.25 92 ASP A O 1
ATOM 725 N N . LYS A 1 93 ? 0.354 -2.345 -10.190 1.00 82.69 93 LYS A N 1
ATOM 726 C CA . LYS A 1 93 ? 1.495 -1.579 -10.705 1.00 82.69 93 LYS A CA 1
ATOM 727 C C . LYS A 1 93 ? 1.922 -0.461 -9.777 1.00 82.69 93 LYS A C 1
ATOM 729 O O . LYS A 1 93 ? 3.083 -0.083 -9.822 1.00 82.69 93 LYS A O 1
ATOM 734 N N . CYS A 1 94 ? 1.017 0.083 -8.969 1.00 85.12 94 CYS A N 1
ATOM 735 C CA . CYS A 1 94 ? 1.354 1.108 -7.991 1.00 85.12 94 CYS A CA 1
ATOM 736 C C . CYS A 1 94 ? 0.751 0.770 -6.634 1.00 85.12 94 CYS A C 1
ATOM 738 O O . CYS A 1 94 ? -0.454 0.925 -6.435 1.00 85.12 94 CYS A O 1
ATOM 740 N N . SER A 1 95 ? 1.594 0.348 -5.696 1.00 83.00 95 SER A N 1
ATOM 741 C CA . SER A 1 95 ? 1.150 -0.101 -4.378 1.00 83.00 95 SER A CA 1
ATOM 742 C C . SER A 1 95 ? 1.791 0.685 -3.242 1.00 83.00 95 SER A C 1
ATOM 744 O O . SER A 1 95 ? 2.967 1.060 -3.312 1.00 83.00 95 SER A O 1
ATOM 746 N N . LEU A 1 96 ? 1.031 0.865 -2.163 1.00 78.44 96 LEU A N 1
ATOM 747 C CA . LEU A 1 96 ? 1.577 1.198 -0.852 1.00 78.44 96 LEU A CA 1
ATOM 748 C C . LEU A 1 96 ? 2.446 0.033 -0.371 1.00 78.44 96 LEU A C 1
ATOM 750 O O . LEU A 1 96 ? 2.068 -1.132 -0.508 1.00 78.44 96 LEU A O 1
ATOM 754 N N . THR A 1 97 ? 3.601 0.339 0.207 1.00 68.12 97 THR A N 1
ATOM 755 C CA . THR A 1 97 ? 4.397 -0.641 0.948 1.00 68.12 97 THR A CA 1
ATOM 756 C C . THR A 1 97 ? 4.235 -0.402 2.439 1.00 68.12 97 THR A C 1
ATOM 758 O O . THR A 1 97 ? 4.048 0.727 2.875 1.00 68.12 97 THR A O 1
ATOM 761 N N . ALA A 1 98 ? 4.372 -1.450 3.254 1.00 58.28 98 ALA A N 1
ATOM 762 C CA . ALA A 1 98 ? 4.387 -1.310 4.715 1.00 58.28 98 ALA A CA 1
ATOM 763 C C . ALA A 1 98 ? 5.518 -0.385 5.224 1.00 58.28 98 ALA A C 1
ATOM 765 O O . ALA A 1 98 ? 5.497 0.051 6.369 1.00 58.28 98 ALA A O 1
ATOM 766 N N . SER A 1 99 ? 6.500 -0.091 4.367 1.00 55.81 99 SER A N 1
ATOM 767 C CA . SER A 1 99 ? 7.617 0.816 4.616 1.00 55.81 99 SER A CA 1
ATOM 768 C C . SER A 1 99 ? 7.355 2.264 4.200 1.00 55.81 99 SER A C 1
ATOM 770 O O . SER A 1 99 ? 8.288 3.063 4.249 1.00 55.81 99 SER A O 1
ATOM 772 N N . THR A 1 100 ? 6.171 2.615 3.684 1.00 58.78 100 THR A N 1
ATOM 773 C CA . THR A 1 100 ? 5.902 4.021 3.376 1.00 58.78 100 THR A CA 1
ATOM 774 C C . THR A 1 100 ? 5.877 4.785 4.692 1.00 58.78 100 THR A C 1
ATOM 776 O O . THR A 1 100 ? 5.081 4.454 5.568 1.00 58.78 100 THR A O 1
ATOM 779 N N . ASP A 1 101 ? 6.719 5.814 4.822 1.00 66.38 101 ASP A N 1
ATOM 780 C CA . ASP A 1 101 ? 6.724 6.797 5.920 1.00 66.38 101 ASP A CA 1
ATOM 781 C C . ASP A 1 101 ? 5.449 7.664 5.886 1.00 66.38 101 ASP A C 1
ATOM 783 O O . ASP A 1 101 ? 5.491 8.896 5.828 1.00 66.38 101 ASP A O 1
ATOM 787 N N . THR A 1 102 ? 4.291 7.036 5.714 1.00 72.12 102 THR A N 1
ATOM 788 C CA . THR A 1 102 ? 3.030 7.693 5.413 1.00 72.12 102 THR A CA 1
ATOM 789 C C . THR A 1 102 ? 1.880 6.882 5.987 1.00 72.12 102 THR A C 1
ATOM 791 O O . THR A 1 102 ? 1.662 5.734 5.611 1.00 72.12 102 THR A O 1
ATOM 794 N N . GLY A 1 103 ? 1.149 7.487 6.917 1.00 80.69 103 GLY A N 1
ATOM 795 C CA . GLY A 1 103 ? 0.021 6.867 7.600 1.00 80.69 103 GLY A CA 1
ATOM 796 C C . GLY A 1 103 ? -0.227 7.512 8.956 1.00 80.69 103 GLY A C 1
ATOM 797 O O . GLY A 1 103 ? 0.365 8.535 9.292 1.00 80.69 103 GLY A O 1
ATOM 798 N N . TYR A 1 104 ? -1.101 6.903 9.750 1.00 86.88 104 TYR A N 1
ATOM 799 C CA . TYR A 1 104 ? -1.319 7.313 11.132 1.00 86.88 104 TYR A CA 1
ATOM 800 C C . TYR A 1 104 ? -0.470 6.466 12.073 1.00 86.88 104 TYR A C 1
ATOM 802 O O . TYR A 1 104 ? -0.435 5.242 11.954 1.00 86.88 104 TYR A O 1
ATOM 810 N N . VAL A 1 105 ? 0.179 7.120 13.031 1.00 88.88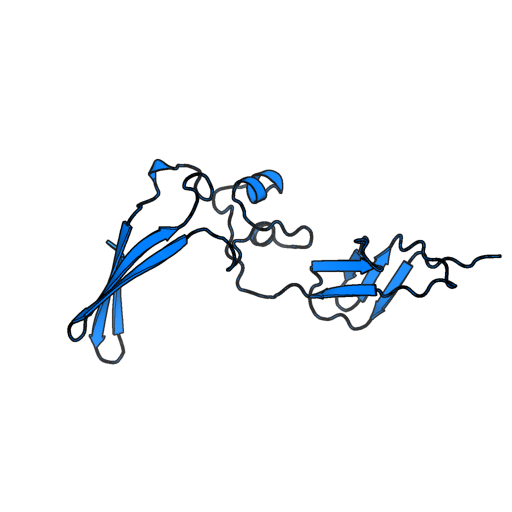 105 VAL A N 1
ATOM 811 C CA . VAL A 1 105 ? 0.892 6.463 14.129 1.00 88.88 105 VAL A CA 1
ATOM 812 C C . VAL A 1 105 ? 0.146 6.690 15.431 1.00 88.88 105 VAL A C 1
ATOM 814 O O . VAL A 1 105 ? -0.385 7.775 15.661 1.00 88.88 105 VAL A O 1
ATOM 817 N N . ILE A 1 106 ? 0.107 5.672 16.288 1.00 91.81 106 ILE A N 1
ATOM 818 C CA . ILE A 1 106 ? -0.482 5.786 17.623 1.00 91.81 106 ILE A CA 1
ATOM 819 C C . ILE A 1 106 ? 0.428 6.684 18.463 1.00 91.81 106 ILE A C 1
ATOM 821 O O . ILE A 1 106 ? 1.615 6.400 18.623 1.00 91.81 106 ILE A O 1
ATOM 825 N N . THR A 1 107 ? -0.124 7.771 18.990 1.00 94.12 107 THR A N 1
ATOM 826 C CA . THR A 1 107 ? 0.591 8.718 19.856 1.00 94.12 107 THR A CA 1
ATOM 827 C C . THR A 1 107 ? 0.248 8.533 21.324 1.00 94.12 107 THR A C 1
ATOM 829 O O . THR A 1 107 ? 1.080 8.809 22.187 1.00 94.12 107 THR A O 1
ATOM 832 N N . SER A 1 108 ? -0.951 8.038 21.626 1.00 94.44 108 SER A N 1
ATOM 833 C CA . SER A 1 108 ? -1.328 7.628 22.974 1.00 94.44 108 SER A CA 1
ATOM 834 C C . SER A 1 108 ? -2.400 6.546 22.949 1.00 94.44 108 SER A C 1
ATOM 836 O O . SER A 1 108 ? -3.150 6.402 21.983 1.00 94.44 108 SER A O 1
ATOM 838 N N . GLU A 1 109 ? -2.471 5.804 24.046 1.00 96.75 109 GLU A N 1
ATOM 839 C CA . GLU A 1 109 ? -3.462 4.767 24.285 1.00 96.75 109 GLU A CA 1
ATOM 840 C C . GLU A 1 109 ? -3.985 4.915 25.712 1.00 96.75 109 GLU A C 1
ATOM 842 O O . GLU A 1 109 ? -3.214 5.044 26.666 1.00 96.75 109 GLU A O 1
ATOM 847 N N . VAL A 1 110 ? -5.307 4.924 25.851 1.00 95.81 110 VAL A N 1
ATOM 848 C CA . VAL A 1 110 ? -5.999 4.977 27.137 1.00 95.81 110 VAL A CA 1
ATOM 849 C C . VAL A 1 110 ? -6.982 3.823 27.192 1.00 95.81 110 VAL A C 1
ATOM 851 O O . VAL A 1 110 ? -7.902 3.746 26.383 1.00 95.81 110 VAL A O 1
ATOM 854 N N . VAL A 1 111 ? -6.810 2.950 28.179 1.00 95.00 111 VAL A N 1
ATOM 855 C CA . VAL A 1 111 ? -7.713 1.826 28.435 1.00 95.00 111 VAL A CA 1
ATOM 856 C C . VAL A 1 111 ? -8.547 2.138 29.673 1.00 95.00 111 VAL A C 1
ATOM 858 O O . VAL A 1 111 ? -8.011 2.515 30.718 1.00 95.00 111 VAL A O 1
ATOM 861 N N . SER A 1 112 ? -9.864 1.999 29.562 1.00 92.88 112 SER A N 1
ATOM 862 C CA . SER A 1 112 ? -10.813 2.238 30.647 1.00 92.88 112 SER A CA 1
ATOM 863 C C . SER A 1 112 ? -11.941 1.208 30.604 1.00 92.88 112 SER A C 1
ATOM 865 O O . SER A 1 112 ? -12.925 1.370 29.884 1.00 92.88 112 SER A O 1
ATOM 867 N N . GLY A 1 113 ? -11.783 0.134 31.384 1.00 91.88 113 GLY A N 1
ATOM 868 C CA . GLY A 1 113 ? -12.708 -1.002 31.362 1.00 91.88 113 GLY A CA 1
ATOM 869 C C . GLY A 1 113 ? -12.765 -1.627 29.969 1.00 91.88 113 GLY A C 1
ATOM 870 O O . GLY A 1 113 ? -11.727 -1.965 29.410 1.00 91.88 113 GLY A O 1
ATOM 871 N N . ASP A 1 114 ? -13.969 -1.689 29.404 1.00 92.56 114 ASP A N 1
ATOM 872 C CA . ASP A 1 114 ? -14.260 -2.305 28.101 1.00 92.56 114 ASP A CA 1
ATOM 873 C C . ASP A 1 114 ? -14.010 -1.359 26.909 1.00 92.56 114 ASP A C 1
ATOM 875 O O . ASP A 1 114 ? -14.459 -1.613 25.789 1.00 92.56 114 ASP A O 1
ATOM 879 N N . ILE A 1 115 ? -13.371 -0.209 27.150 1.00 94.19 115 ILE A N 1
ATOM 880 C CA . ILE A 1 115 ? -13.112 0.814 26.136 1.00 94.19 115 ILE A CA 1
ATOM 881 C C . ILE A 1 115 ? -11.614 1.094 26.051 1.00 94.19 115 ILE A C 1
ATOM 883 O O . ILE A 1 115 ? -10.985 1.486 27.035 1.00 94.19 115 ILE A O 1
ATOM 887 N N . THR A 1 116 ? -11.079 0.996 24.840 1.00 94.94 116 THR A N 1
ATOM 888 C CA . THR A 1 116 ? -9.740 1.455 24.472 1.00 94.94 116 THR A CA 1
ATOM 889 C C . THR A 1 116 ? -9.860 2.653 23.544 1.00 94.94 116 THR A C 1
ATOM 891 O O . THR A 1 116 ? -10.530 2.597 22.515 1.00 94.94 116 THR A O 1
ATOM 894 N N . VAL A 1 117 ? -9.196 3.748 23.893 1.00 95.38 117 VAL A 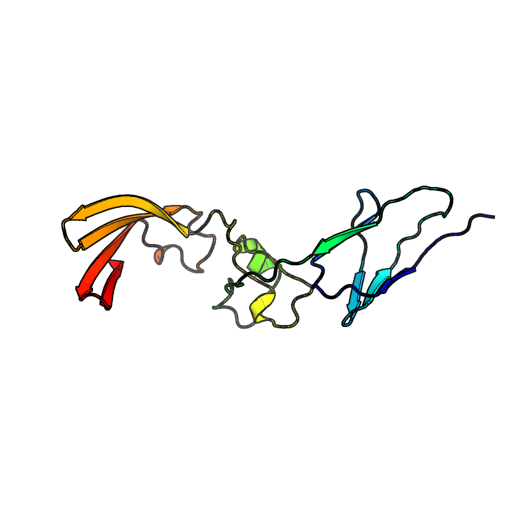N 1
ATOM 895 C CA . VAL A 1 117 ? -9.122 4.962 23.080 1.00 95.38 117 VAL A CA 1
ATOM 896 C C . VAL A 1 117 ? -7.685 5.152 22.615 1.00 95.38 117 VAL A C 1
ATOM 898 O O . VAL A 1 117 ? -6.784 5.327 23.434 1.00 95.38 117 VAL A O 1
ATOM 901 N N . LEU A 1 118 ? -7.473 5.137 21.302 1.00 95.75 118 LEU A N 1
ATOM 902 C CA . LEU A 1 118 ? -6.189 5.412 20.666 1.00 95.75 118 LEU A CA 1
ATOM 903 C C . LEU A 1 118 ? -6.227 6.812 20.063 1.00 95.75 118 LEU A C 1
ATOM 905 O O . LEU A 1 118 ? -7.103 7.114 19.252 1.00 95.75 118 LEU A O 1
ATOM 909 N N . SER A 1 119 ? -5.261 7.651 20.421 1.00 95.31 119 SER A N 1
ATOM 910 C CA . SER A 1 119 ? -4.999 8.880 19.670 1.00 95.31 119 SER A CA 1
ATOM 911 C C . SER A 1 119 ? -3.976 8.566 18.595 1.00 95.31 119 SER A C 1
ATOM 913 O O . SER A 1 119 ? -2.940 7.965 18.890 1.00 95.31 119 SER A O 1
ATOM 915 N N . LEU A 1 120 ? -4.251 8.963 17.357 1.00 94.38 120 LEU A N 1
ATOM 916 C CA . LEU A 1 120 ? -3.332 8.774 16.249 1.00 94.38 120 LEU A CA 1
ATOM 917 C C . LEU A 1 120 ? -3.040 10.099 15.571 1.00 94.38 120 LEU A C 1
ATOM 919 O O . LEU A 1 120 ? -3.934 10.925 15.395 1.00 94.38 120 LEU A O 1
ATOM 923 N N . SER A 1 121 ? -1.796 10.263 15.140 1.00 91.31 121 SER A N 1
ATOM 924 C CA . SER A 1 121 ? -1.347 11.439 14.405 1.00 91.31 121 SER A CA 1
ATOM 925 C C . SER A 1 121 ? -0.788 11.037 13.051 1.00 91.31 121 SER A C 1
ATOM 927 O O . SER A 1 121 ? -0.139 9.998 12.913 1.00 91.31 121 SER A O 1
ATOM 929 N N . TRP A 1 122 ? -1.038 11.861 12.042 1.00 87.31 122 TRP A N 1
ATOM 930 C CA . TRP A 1 122 ? -0.504 11.652 10.706 1.00 87.31 122 TRP A CA 1
ATOM 931 C C . TRP A 1 122 ? 1.022 11.805 10.701 1.00 87.31 122 TRP A C 1
ATOM 933 O O . TRP A 1 122 ? 1.561 12.868 11.011 1.00 87.31 122 TRP A O 1
ATOM 943 N N . MET A 1 123 ? 1.719 10.746 10.303 1.00 80.44 123 MET A N 1
ATOM 944 C CA . MET A 1 123 ? 3.152 10.717 10.052 1.00 80.44 123 MET A CA 1
ATOM 945 C C . MET A 1 123 ? 3.341 10.604 8.542 1.00 80.44 123 MET A C 1
ATOM 947 O O . MET A 1 123 ? 3.207 9.524 7.981 1.00 80.44 123 MET A O 1
ATOM 951 N N . GLY A 1 124 ? 3.578 11.731 7.871 1.00 73.50 124 GLY A N 1
ATOM 952 C CA . GLY A 1 124 ? 3.828 11.756 6.434 1.00 73.50 124 GLY A CA 1
ATOM 953 C C . GLY A 1 124 ? 3.708 13.145 5.820 1.00 73.50 124 GLY A C 1
ATOM 954 O O . GLY A 1 124 ? 3.131 14.067 6.397 1.00 73.50 124 GLY A O 1
ATOM 955 N N . ASP A 1 125 ? 4.235 13.299 4.610 1.00 71.19 125 ASP A N 1
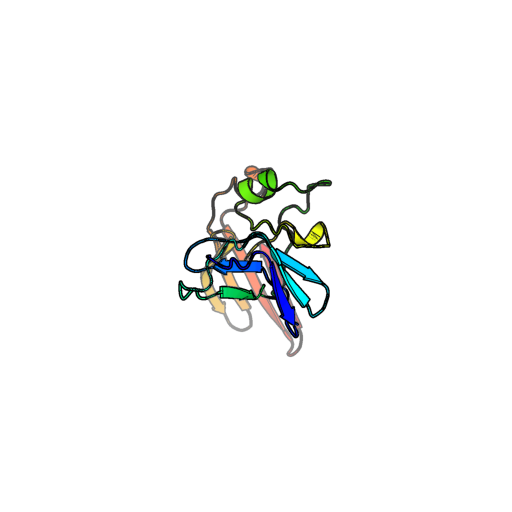ATOM 956 C CA . ASP A 1 125 ? 4.072 14.534 3.846 1.00 71.19 125 ASP A CA 1
ATOM 957 C C . ASP A 1 125 ? 2.635 14.615 3.314 1.00 71.19 125 ASP A C 1
ATOM 959 O O . ASP A 1 125 ? 2.189 13.754 2.555 1.00 71.19 125 ASP A O 1
ATOM 963 N N . LYS A 1 126 ? 1.894 15.649 3.719 1.00 62.56 126 LYS A N 1
ATOM 964 C CA . LYS A 1 126 ? 0.466 15.801 3.403 1.00 62.56 126 LYS A CA 1
ATOM 965 C C . LYS A 1 126 ? 0.171 15.895 1.903 1.00 62.56 126 LYS A C 1
ATOM 967 O O . LYS A 1 126 ? -0.958 15.681 1.479 1.00 62.56 126 LYS A O 1
ATOM 972 N N . LYS A 1 127 ? 1.177 16.217 1.089 1.00 61.62 127 LYS A N 1
ATOM 973 C CA . LYS A 1 127 ? 1.062 16.261 -0.377 1.00 61.62 127 LYS A CA 1
ATOM 974 C C . LYS A 1 127 ? 1.257 14.898 -1.045 1.00 61.62 127 LYS A C 1
ATOM 976 O O . LYS A 1 127 ? 1.115 14.804 -2.258 1.00 61.62 127 LYS A O 1
ATOM 981 N N . SER A 1 128 ? 1.616 13.868 -0.278 1.00 60.44 128 SER A N 1
ATOM 982 C CA . SER A 1 128 ? 2.205 12.643 -0.818 1.00 60.44 128 SER A CA 1
ATOM 983 C C . SER A 1 128 ? 1.215 11.538 -1.158 1.00 60.44 128 SER A C 1
ATOM 985 O O . SER A 1 128 ? 1.614 10.635 -1.859 1.00 60.44 128 SER A O 1
ATOM 987 N N . LEU A 1 129 ? -0.033 11.524 -0.693 1.00 63.25 129 LEU A N 1
ATOM 988 C CA . LEU A 1 129 ? -0.932 10.391 -1.004 1.00 63.25 129 LEU A CA 1
ATOM 989 C C . LEU A 1 129 ? -2.272 10.797 -1.588 1.00 63.25 129 LEU A C 1
ATOM 991 O O . LEU A 1 129 ? -2.824 10.071 -2.410 1.00 63.25 129 LEU A O 1
ATOM 995 N N . PHE A 1 130 ? -2.774 11.968 -1.216 1.00 66.38 130 PHE A N 1
ATOM 996 C CA . PHE A 1 130 ? -4.086 12.416 -1.641 1.00 66.38 130 PHE A CA 1
ATOM 997 C C . PHE A 1 130 ? -3.955 13.671 -2.486 1.00 66.38 130 PHE A C 1
ATOM 999 O O . PHE A 1 130 ? -3.202 14.592 -2.175 1.00 66.38 130 PHE A O 1
ATOM 1006 N N . SER A 1 131 ? -4.719 13.697 -3.573 1.00 58.78 131 SER A N 1
ATOM 1007 C CA . SER A 1 131 ? -4.771 14.782 -4.559 1.00 58.78 131 SER A CA 1
ATOM 1008 C C . SER A 1 131 ? -5.170 16.132 -3.945 1.00 58.78 131 SER A C 1
ATOM 1010 O O . SER A 1 131 ? -4.978 17.177 -4.565 1.00 58.78 131 SER A O 1
ATOM 1012 N N . LYS A 1 132 ? -5.707 16.118 -2.718 1.00 64.19 132 LYS A N 1
ATOM 1013 C CA . LYS A 1 132 ? -6.093 17.288 -1.935 1.00 64.19 132 LYS A CA 1
ATOM 1014 C C . LYS A 1 132 ? -5.496 17.195 -0.532 1.00 64.19 132 LYS A C 1
ATOM 1016 O O . LYS A 1 132 ? -5.830 16.316 0.251 1.00 64.19 132 LYS A O 1
ATOM 1021 N N . VAL A 1 133 ? -4.621 18.147 -0.220 1.00 60.44 133 VAL A N 1
ATOM 1022 C CA . VAL A 1 133 ? -3.951 18.289 1.088 1.00 60.44 133 VAL A CA 1
ATOM 1023 C C . VAL A 1 133 ? -4.945 18.614 2.209 1.00 60.44 133 VAL A C 1
ATOM 1025 O O . VAL A 1 133 ? -4.694 18.298 3.367 1.00 60.44 133 VAL A O 1
ATOM 1028 N N . GLU A 1 134 ? -6.065 19.250 1.860 1.00 62.78 134 GLU A N 1
ATOM 1029 C CA . GLU A 1 134 ? -7.100 19.706 2.797 1.00 62.78 134 GLU A CA 1
ATOM 1030 C C . GLU A 1 134 ? -7.931 18.556 3.390 1.00 62.78 134 GLU A C 1
ATOM 1032 O O . GLU A 1 134 ? -8.590 18.753 4.405 1.00 62.78 134 GLU A O 1
ATOM 1037 N N . ASP A 1 135 ? -7.846 17.351 2.814 1.00 67.12 135 ASP A N 1
ATOM 1038 C CA . ASP A 1 135 ? -8.623 16.184 3.248 1.00 67.12 135 ASP A CA 1
ATOM 1039 C C . ASP A 1 135 ? -7.899 15.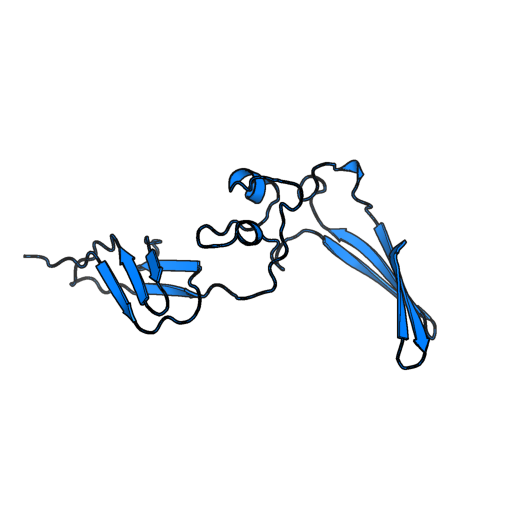344 4.326 1.00 67.12 135 ASP A C 1
ATOM 1041 O O . ASP A 1 135 ? -8.450 14.362 4.826 1.00 67.12 135 ASP A O 1
ATOM 1045 N N . ILE A 1 136 ? -6.664 15.706 4.707 1.00 73.81 136 ILE A N 1
ATOM 1046 C CA . ILE A 1 136 ? -5.903 14.975 5.732 1.00 73.81 136 ILE A CA 1
ATOM 1047 C C . ILE A 1 136 ? -6.180 15.567 7.113 1.00 73.81 136 ILE A C 1
ATOM 1049 O O . ILE A 1 136 ? -5.740 16.672 7.441 1.00 73.81 136 ILE A O 1
ATOM 1053 N N . ILE A 1 137 ? -6.852 14.779 7.949 1.00 85.12 137 ILE A N 1
ATOM 1054 C CA . ILE A 1 137 ? -7.068 15.083 9.362 1.00 85.12 137 ILE A CA 1
ATOM 1055 C C . ILE A 1 137 ? -5.773 14.767 10.120 1.00 85.12 137 ILE A C 1
ATOM 1057 O O . ILE A 1 137 ? -5.311 13.637 10.135 1.00 85.12 137 ILE A O 1
ATOM 1061 N N . GLU A 1 138 ? -5.138 15.760 10.743 1.00 87.06 138 GLU A N 1
ATOM 1062 C CA . GLU A 1 138 ? -3.834 15.534 11.390 1.00 87.06 138 GLU A CA 1
ATOM 1063 C C . GLU A 1 138 ? -3.903 14.568 12.568 1.00 87.06 138 GLU A C 1
ATOM 1065 O O . GLU A 1 138 ? -2.962 13.812 12.793 1.00 87.06 138 GLU A O 1
ATOM 1070 N N . ASN A 1 139 ? -4.993 14.625 13.329 1.00 90.31 139 ASN A N 1
ATOM 1071 C CA . ASN A 1 139 ? -5.170 13.856 14.546 1.00 90.31 139 ASN A CA 1
ATOM 1072 C C . ASN A 1 139 ? -6.554 13.230 14.533 1.00 90.31 139 ASN A C 1
ATOM 1074 O O . ASN A 1 139 ? -7.547 13.945 14.412 1.00 90.31 139 ASN A O 1
ATOM 1078 N N . ILE A 1 140 ? -6.601 11.914 14.681 1.00 93.25 140 ILE A N 1
ATOM 1079 C CA . ILE A 1 140 ? -7.840 11.148 14.779 1.00 93.25 140 ILE A CA 1
ATOM 1080 C C . ILE A 1 140 ? -7.856 10.385 16.095 1.00 93.25 140 ILE A C 1
ATOM 1082 O O . ILE A 1 140 ? -6.811 10.050 16.660 1.00 93.25 140 ILE A O 1
ATOM 1086 N N . THR A 1 141 ? -9.053 10.088 16.576 1.00 93.69 141 THR A N 1
ATOM 1087 C CA . THR A 1 141 ? -9.257 9.233 17.743 1.00 93.69 141 THR A CA 1
ATOM 1088 C C . THR A 1 141 ? -9.977 7.962 17.316 1.00 93.69 141 THR A C 1
ATOM 1090 O O . THR A 1 141 ? -11.070 8.021 16.753 1.00 93.69 141 THR A O 1
ATOM 1093 N N . LEU A 1 142 ? -9.383 6.803 17.597 1.00 94.81 142 LEU A N 1
ATOM 1094 C CA . LEU A 1 142 ? -10.055 5.511 17.486 1.00 94.81 142 LEU A CA 1
ATOM 1095 C C . LEU A 1 142 ? -10.588 5.107 18.856 1.00 94.81 142 LEU A C 1
ATOM 1097 O O . LEU A 1 142 ? -9.821 4.895 19.788 1.00 94.81 142 LEU A O 1
ATOM 1101 N N . GLU A 1 143 ? -11.902 4.974 18.967 1.00 94.56 143 GLU A N 1
ATOM 1102 C CA . GLU A 1 143 ? -12.567 4.404 20.136 1.00 94.56 143 GLU A CA 1
ATOM 1103 C C . GLU A 1 143 ? -12.964 2.961 19.813 1.00 94.56 143 GLU A C 1
ATOM 1105 O O . GLU A 1 143 ? -13.782 2.716 18.924 1.00 94.56 143 GLU A O 1
ATOM 1110 N N . ILE A 1 144 ? -12.370 2.010 20.524 1.00 94.50 144 ILE A N 1
ATOM 1111 C CA . ILE A 1 144 ? -12.643 0.579 20.434 1.00 94.50 144 ILE A CA 1
ATOM 1112 C C . ILE A 1 144 ? -13.400 0.195 21.698 1.00 94.50 144 ILE A C 1
ATOM 1114 O O . ILE A 1 144 ? -12.895 0.371 22.801 1.00 94.50 144 ILE A O 1
ATOM 1118 N N . LYS A 1 145 ? -14.615 -0.317 21.543 1.00 94.81 145 LYS A N 1
ATOM 1119 C CA . LYS A 1 145 ? -15.466 -0.739 22.651 1.00 94.81 145 LYS A CA 1
ATOM 1120 C C . LYS A 1 145 ? -15.851 -2.199 22.492 1.00 94.81 145 LYS A C 1
ATOM 1122 O O . LYS A 1 145 ? -16.415 -2.567 21.460 1.00 94.81 145 LYS A O 1
ATOM 1127 N N . GLU A 1 146 ? -15.619 -2.994 23.524 1.00 92.88 146 GLU A N 1
ATOM 1128 C CA . GLU A 1 146 ? -16.195 -4.329 23.623 1.00 92.88 146 GLU A CA 1
ATOM 1129 C C . GLU A 1 146 ? -17.691 -4.204 23.921 1.00 92.88 146 GLU A C 1
ATOM 1131 O O . GLU A 1 146 ? -18.126 -3.511 24.844 1.00 92.88 146 GLU A O 1
ATOM 1136 N N . VAL A 1 147 ? -18.501 -4.767 23.029 1.00 92.31 147 VAL A N 1
ATOM 1137 C CA . VAL A 1 147 ? -19.962 -4.768 23.153 1.00 92.31 147 VAL A CA 1
ATOM 1138 C C . VAL A 1 147 ? -20.410 -6.040 23.868 1.00 92.31 147 VAL A C 1
ATOM 1140 O O . VAL A 1 147 ? -21.305 -5.977 24.709 1.00 92.31 147 VAL A O 1
ATOM 1143 N N . ASP A 1 148 ? -19.766 -7.161 23.541 1.00 92.44 148 ASP A N 1
ATOM 1144 C CA . ASP A 1 148 ? -19.903 -8.484 24.149 1.00 92.44 148 ASP A CA 1
ATOM 1145 C C . ASP A 1 148 ? -18.675 -9.343 23.786 1.00 92.44 148 ASP A C 1
ATOM 1147 O O . ASP A 1 148 ? -17.819 -8.903 23.017 1.00 92.44 148 ASP A O 1
ATOM 1151 N N . GLU A 1 149 ? -18.638 -10.590 24.270 1.00 87.94 149 GLU A N 1
ATOM 1152 C CA . GLU A 1 149 ? -17.529 -11.546 24.085 1.00 87.94 149 GLU A CA 1
ATOM 1153 C C . GLU A 1 149 ? -17.164 -11.837 22.613 1.00 87.94 149 GLU A C 1
ATOM 1155 O O . GLU A 1 149 ? -16.125 -12.435 22.329 1.00 87.94 149 GLU A O 1
ATOM 1160 N N . THR A 1 150 ? -18.019 -11.462 21.659 1.00 88.19 150 THR A N 1
ATOM 1161 C CA . THR A 1 150 ? -17.836 -11.729 20.225 1.00 88.19 150 THR A CA 1
ATOM 1162 C C . THR A 1 150 ? -17.837 -10.474 19.357 1.00 88.19 150 THR A C 1
ATOM 1164 O O . THR A 1 150 ? -17.586 -10.565 18.153 1.00 88.19 150 THR A O 1
ATOM 1167 N N . THR A 1 151 ? -18.092 -9.301 19.941 1.00 86.81 151 THR A N 1
ATOM 1168 C CA . THR A 1 151 ? -18.365 -8.078 19.186 1.00 86.81 151 THR A CA 1
ATOM 1169 C C . THR A 1 151 ? -17.547 -6.904 19.702 1.00 86.81 151 THR A C 1
ATOM 1171 O O . THR A 1 151 ? -17.746 -6.416 20.813 1.00 86.81 151 THR A O 1
ATOM 1174 N N . LEU A 1 152 ? -16.705 -6.354 18.824 1.00 89.88 152 LEU A N 1
ATOM 1175 C CA . LEU A 1 152 ? -16.040 -5.069 19.025 1.00 89.88 152 LEU A CA 1
ATOM 1176 C C . LEU A 1 152 ? -16.686 -3.999 18.144 1.00 89.88 152 LEU A C 1
ATOM 1178 O O . LEU A 1 152 ? -16.944 -4.211 16.957 1.00 89.88 152 LEU A O 1
ATOM 1182 N N . ARG A 1 153 ? -16.908 -2.813 18.709 1.00 91.81 153 ARG A N 1
ATOM 1183 C CA . ARG A 1 153 ? -17.286 -1.613 17.963 1.00 91.81 153 ARG A CA 1
ATOM 1184 C C . ARG A 1 153 ? -16.091 -0.680 17.873 1.00 91.81 153 ARG A C 1
ATOM 1186 O O . ARG A 1 153 ? -15.591 -0.231 18.895 1.00 91.81 153 ARG A O 1
ATOM 1193 N N . VAL A 1 154 ? -15.701 -0.334 16.651 1.00 92.81 154 VAL A N 1
ATOM 1194 C CA . VAL A 1 154 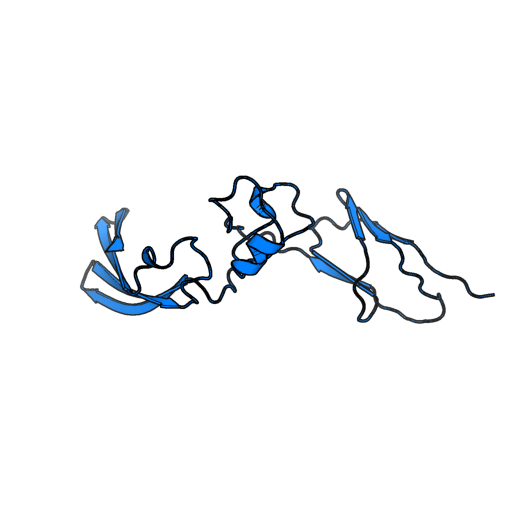? -14.642 0.643 16.378 1.00 92.81 154 VAL A CA 1
ATOM 1195 C C . VAL A 1 154 ? -15.269 1.906 15.799 1.00 92.81 154 VAL A C 1
ATOM 1197 O O . VAL A 1 154 ? -16.023 1.836 14.830 1.00 92.81 154 VAL A O 1
ATOM 1200 N N . THR A 1 155 ? -14.973 3.059 16.394 1.00 92.50 155 THR A N 1
ATOM 1201 C CA . THR A 1 155 ? -15.425 4.376 15.928 1.00 92.50 155 THR A CA 1
ATOM 1202 C C . THR A 1 155 ? -14.215 5.260 15.661 1.00 92.50 155 THR A C 1
ATOM 1204 O O . THR A 1 155 ? -13.378 5.423 16.543 1.00 92.50 155 THR A O 1
ATOM 1207 N N . VAL A 1 156 ? -14.142 5.852 14.468 1.00 91.19 156 VAL A N 1
ATOM 1208 C CA . VAL A 1 156 ? -13.138 6.869 14.116 1.00 91.19 156 VAL A CA 1
ATOM 1209 C C . VAL A 1 156 ? -13.761 8.250 14.312 1.00 91.19 156 VAL A C 1
ATOM 1211 O O . VAL A 1 156 ? -14.865 8.484 13.814 1.00 91.19 156 VAL A O 1
ATOM 1214 N N . ARG A 1 157 ? -13.092 9.137 15.050 1.00 84.50 157 ARG A N 1
ATOM 1215 C CA . ARG A 1 157 ? -13.509 10.528 15.287 1.00 84.50 157 ARG A CA 1
ATOM 1216 C C . ARG A 1 157 ? -12.402 11.511 14.945 1.00 84.50 157 ARG A C 1
ATOM 1218 O O . ARG A 1 157 ? -11.221 11.161 15.171 1.00 84.50 157 ARG A O 1
#

pLDDT: mean 80.63, std 10.47, range [55.81, 96.75]